Protein AF-A0A453KL83-F1 (afdb_monomer)

Solvent-accessible surface area (backbone atoms only — not comparable to full-atom values): 5532 Å² total; per-residue (Å²): 112,74,66,63,58,52,53,54,52,60,68,69,47,72,61,81,85,73,62,69,80,90,72,75,56,67,74,64,67,66,46,60,80,65,95,72,81,92,70,95,65,90,84,66,91,90,55,80,81,75,88,71,94,67,82,86,65,90,63,60,67,50,96,93,51,98,57,46,74,56,93,87,49,77,75,123

Structure (mmCIF, N/CA/C/O backbone):
data_AF-A0A453KL83-F1
#
_entry.id   AF-A0A453KL83-F1
#
loop_
_atom_site.group_PDB
_atom_site.id
_atom_site.type_symbol
_atom_site.label_atom_id
_atom_site.label_alt_id
_atom_site.label_comp_id
_atom_site.label_asym_id
_atom_site.label_entity_id
_atom_site.label_seq_id
_atom_site.pdbx_PDB_ins_code
_atom_site.Cartn_x
_atom_site.Cartn_y
_atom_site.Cartn_z
_atom_site.occupancy
_atom_site.B_iso_or_equiv
_atom_site.auth_seq_id
_atom_site.auth_comp_id
_atom_site.auth_asym_id
_atom_site.auth_atom_id
_atom_site.pdbx_PDB_model_num
ATOM 1 N N . GLY A 1 1 ? -29.643 14.902 -4.216 1.00 56.06 1 GLY A N 1
ATOM 2 C CA . GLY A 1 1 ? -28.195 14.649 -4.119 1.00 56.06 1 GLY A CA 1
ATOM 3 C C . GLY A 1 1 ? -27.928 13.794 -2.896 1.00 56.06 1 GLY A C 1
ATOM 4 O O . GLY A 1 1 ? -28.761 13.839 -1.995 1.00 56.06 1 GLY A O 1
ATOM 5 N N . PRO A 1 2 ? -26.832 13.023 -2.866 1.00 64.88 2 PRO A N 1
ATOM 6 C CA . PRO A 1 2 ? -26.514 12.097 -1.772 1.00 64.88 2 PRO A CA 1
ATOM 7 C C . PRO A 1 2 ? -26.433 12.772 -0.392 1.00 64.88 2 PRO A C 1
ATOM 9 O O . PRO A 1 2 ? -26.754 12.135 0.602 1.00 64.88 2 PRO A O 1
ATOM 12 N N . GLU A 1 3 ? -26.124 14.071 -0.335 1.00 67.19 3 GLU A N 1
ATOM 13 C CA . GLU A 1 3 ? -26.118 14.857 0.910 1.00 67.19 3 GLU A CA 1
ATOM 14 C C . GLU A 1 3 ? -27.474 14.862 1.629 1.00 67.19 3 GLU A C 1
ATOM 16 O O . GLU A 1 3 ? -27.535 14.644 2.832 1.00 67.19 3 GLU A O 1
ATOM 21 N N . ARG A 1 4 ? -28.585 14.976 0.886 1.00 73.25 4 ARG A N 1
ATOM 22 C CA . ARG A 1 4 ? -29.933 15.010 1.485 1.00 73.25 4 ARG A CA 1
ATOM 23 C C . ARG A 1 4 ? -30.308 13.707 2.191 1.00 73.25 4 ARG A C 1
ATOM 25 O O . ARG A 1 4 ? -31.060 13.729 3.155 1.00 73.25 4 ARG A O 1
ATOM 32 N N . VAL A 1 5 ? -29.794 12.584 1.691 1.00 75.94 5 VAL A N 1
ATOM 33 C CA . VAL A 1 5 ? -30.044 11.253 2.261 1.00 75.94 5 VAL A CA 1
ATOM 34 C C . VAL A 1 5 ? -29.263 11.085 3.562 1.00 75.94 5 VAL A C 1
ATOM 36 O O . VAL A 1 5 ? -29.767 10.495 4.513 1.00 75.94 5 VAL A O 1
ATOM 39 N N . PHE A 1 6 ? -28.047 11.630 3.618 1.00 71.69 6 PHE A N 1
ATOM 40 C CA . PHE A 1 6 ? -27.205 11.585 4.809 1.00 71.69 6 PHE A CA 1
ATOM 41 C C . PHE A 1 6 ? -27.777 12.455 5.941 1.00 71.69 6 PHE A C 1
ATOM 43 O O . PHE A 1 6 ? -27.820 12.020 7.093 1.00 71.69 6 PHE A O 1
ATOM 50 N N . ASP A 1 7 ? -28.299 13.637 5.604 1.00 73.81 7 ASP A N 1
ATOM 51 C CA . ASP A 1 7 ? -28.936 14.546 6.563 1.00 73.81 7 ASP A CA 1
ATOM 52 C C . ASP A 1 7 ? -30.215 13.949 7.178 1.00 73.81 7 ASP A C 1
ATOM 54 O O . ASP A 1 7 ? -30.426 14.040 8.390 1.00 73.81 7 ASP A O 1
ATOM 58 N N . GLU A 1 8 ? -31.058 13.291 6.373 1.00 79.69 8 GLU A N 1
ATOM 59 C CA . GLU A 1 8 ? -32.255 12.592 6.868 1.00 79.69 8 GLU A CA 1
ATOM 60 C C . GLU A 1 8 ? -31.904 11.424 7.795 1.00 79.69 8 GLU A C 1
ATOM 62 O O . GLU A 1 8 ? -32.531 11.265 8.843 1.00 79.69 8 GLU A O 1
ATOM 67 N N . LEU A 1 9 ? -30.878 10.642 7.450 1.00 72.25 9 LEU A N 1
ATOM 68 C CA . LEU A 1 9 ? -30.368 9.556 8.292 1.00 72.25 9 LEU A CA 1
ATOM 69 C C . LEU A 1 9 ? -29.844 10.075 9.631 1.00 72.25 9 LEU A C 1
ATOM 71 O O . LEU A 1 9 ? -30.164 9.516 10.676 1.00 72.25 9 LEU A O 1
ATOM 75 N N . THR A 1 10 ? -29.095 11.176 9.606 1.00 70.75 10 THR A N 1
ATOM 76 C CA . THR A 1 10 ? -28.521 11.792 10.810 1.00 70.75 10 THR A CA 1
ATOM 77 C C . THR A 1 10 ? -29.613 12.349 11.723 1.00 70.75 10 THR A C 1
ATOM 79 O O . THR A 1 10 ? -29.508 12.254 12.940 1.00 70.75 10 THR A O 1
ATOM 82 N N . LYS A 1 11 ? -30.702 12.867 11.144 1.00 74.44 11 LYS A N 1
ATOM 83 C CA . LYS A 1 11 ? -31.879 13.352 11.878 1.00 74.44 11 LYS A CA 1
ATOM 84 C C . LYS A 1 11 ? -32.766 12.227 12.432 1.00 74.44 11 LYS A C 1
ATOM 86 O O . LYS A 1 11 ? -33.512 12.458 13.382 1.00 74.44 11 LYS A O 1
ATOM 91 N N . ALA A 1 12 ? -32.732 11.042 11.818 1.00 74.75 12 ALA A N 1
ATOM 92 C CA . ALA A 1 12 ? -33.482 9.862 12.250 1.00 74.75 12 ALA A CA 1
ATOM 93 C C . ALA A 1 12 ? -32.774 9.066 13.361 1.00 74.75 12 ALA A C 1
ATOM 95 O O . ALA A 1 12 ? -33.432 8.347 14.117 1.00 74.75 12 ALA A O 1
ATOM 96 N N . LEU A 1 13 ? -31.449 9.192 13.472 1.00 69.06 13 LEU A N 1
ATOM 97 C CA . LEU A 1 13 ? -30.697 8.734 14.636 1.00 69.06 13 LEU A CA 1
ATOM 98 C C . LEU A 1 13 ? -31.078 9.628 15.830 1.00 69.06 13 LEU A C 1
ATOM 100 O O . LEU A 1 13 ? -31.155 10.847 15.698 1.00 69.06 13 LEU A O 1
ATOM 104 N N . LYS A 1 14 ? -31.422 9.011 16.968 1.00 65.62 14 LYS A N 1
ATOM 105 C CA . LYS A 1 14 ? -31.873 9.720 18.179 1.00 65.62 14 LYS A CA 1
ATOM 106 C C . LYS A 1 14 ? -30.808 10.685 18.705 1.00 65.62 14 LYS A C 1
ATOM 108 O O . LYS A 1 14 ? -29.674 10.643 18.254 1.00 65.62 14 LYS A O 1
ATOM 113 N N . ASP A 1 15 ? -31.243 11.546 19.630 1.00 65.69 15 ASP A N 1
ATOM 114 C CA . ASP A 1 15 ? -30.503 12.615 20.312 1.00 65.69 15 ASP A CA 1
ATOM 115 C C . ASP A 1 15 ? -28.972 12.407 20.319 1.00 65.69 15 ASP A C 1
ATOM 117 O O . ASP A 1 15 ? -28.524 11.329 20.704 1.00 65.69 15 ASP A O 1
ATOM 121 N N . PRO A 1 16 ? -28.154 13.412 19.946 1.00 60.12 16 PRO A N 1
ATOM 122 C CA . PRO A 1 16 ? -26.694 13.399 20.088 1.00 60.12 16 PRO A CA 1
ATOM 123 C C . PRO A 1 16 ? -26.171 12.816 21.413 1.00 60.12 16 PRO A C 1
ATOM 125 O O . PRO A 1 16 ? -25.069 12.277 21.448 1.00 60.12 16 PRO A O 1
ATOM 128 N N . ALA A 1 17 ? -26.958 12.899 22.490 1.00 61.25 17 ALA A N 1
ATOM 129 C CA . ALA A 1 17 ? -26.652 12.312 23.794 1.00 61.25 17 ALA A CA 1
ATOM 130 C C . ALA A 1 17 ? -26.766 10.769 23.874 1.00 61.25 17 ALA A C 1
ATOM 132 O O . ALA A 1 17 ? -26.153 10.170 24.756 1.00 61.25 17 ALA A O 1
ATOM 133 N N . ASP A 1 18 ? -27.518 10.124 22.975 1.00 63.38 18 ASP A N 1
ATOM 134 C CA . ASP A 1 18 ? -27.629 8.660 22.842 1.00 63.38 18 ASP A CA 1
ATOM 135 C C . ASP A 1 18 ? -26.478 8.063 22.007 1.00 63.38 18 ASP A C 1
ATOM 137 O O . ASP A 1 18 ? -26.334 6.838 21.921 1.00 63.38 18 ASP A O 1
ATOM 141 N N . PHE A 1 19 ? -25.640 8.904 21.388 1.00 67.19 19 PHE A N 1
ATOM 142 C CA . PHE A 1 19 ? -24.423 8.455 20.721 1.00 67.19 19 PHE A CA 1
ATOM 143 C C . PHE A 1 19 ? -23.393 8.084 21.780 1.00 67.19 19 PHE A C 1
ATOM 145 O O . PHE A 1 19 ? -22.608 8.899 22.257 1.00 67.19 19 PHE A O 1
ATOM 152 N N . VAL A 1 20 ? -23.405 6.812 22.155 1.00 72.50 20 VAL A N 1
ATOM 153 C CA . VAL A 1 20 ? -22.295 6.209 22.880 1.00 72.50 20 VAL A CA 1
ATOM 154 C C . VAL A 1 20 ? -21.083 6.196 21.957 1.00 72.50 20 VAL A C 1
ATOM 156 O O . VAL A 1 20 ? -21.161 5.675 20.841 1.00 72.50 20 VAL A O 1
ATOM 159 N N . ASP A 1 21 ? -19.963 6.742 22.432 1.00 75.19 21 ASP A N 1
ATOM 160 C CA . ASP A 1 21 ? -18.675 6.527 21.783 1.00 75.19 21 ASP A CA 1
ATOM 161 C C . ASP A 1 21 ? -18.475 5.019 21.622 1.00 75.19 21 ASP A C 1
ATOM 163 O O . ASP A 1 21 ? -18.560 4.250 22.585 1.00 75.19 21 ASP A O 1
ATOM 167 N N . PHE A 1 22 ? -18.268 4.581 20.379 1.00 79.00 22 PHE A N 1
ATOM 168 C CA . PHE A 1 22 ? -18.026 3.176 20.098 1.00 79.00 22 PHE A CA 1
ATOM 169 C C . PHE A 1 22 ? -16.719 2.764 20.770 1.00 79.00 22 PHE A C 1
ATOM 171 O O . PHE A 1 22 ? -15.631 3.128 20.319 1.00 79.00 22 PHE A O 1
ATOM 178 N N . ASP A 1 23 ? -16.837 1.985 21.841 1.00 79.38 23 ASP A N 1
ATOM 179 C CA . ASP A 1 23 ? -15.690 1.419 22.519 1.00 79.38 23 ASP A CA 1
ATOM 180 C C . ASP A 1 23 ? -15.433 -0.007 22.033 1.00 79.38 23 ASP A C 1
ATOM 182 O O . ASP A 1 23 ? -16.314 -0.872 22.037 1.00 79.38 23 ASP A O 1
ATOM 186 N N . LEU A 1 24 ? -14.203 -0.259 21.591 1.00 76.69 24 LEU A N 1
ATOM 187 C CA . LEU A 1 24 ? -13.826 -1.567 21.076 1.00 76.69 24 LEU A CA 1
ATOM 188 C C . LEU A 1 24 ? -13.894 -2.606 22.220 1.00 76.69 24 LEU A C 1
ATOM 190 O O . LEU A 1 24 ? -13.311 -2.367 23.280 1.00 76.69 24 LEU A O 1
ATOM 194 N N . PRO A 1 25 ? -14.549 -3.769 22.037 1.00 82.94 25 PRO A N 1
ATOM 195 C CA . PRO A 1 25 ? -14.598 -4.815 23.057 1.00 82.94 25 PRO A CA 1
ATOM 196 C C . PRO A 1 25 ? -13.205 -5.182 23.580 1.00 82.94 25 PRO A C 1
ATOM 198 O O . PRO A 1 25 ? -12.261 -5.302 22.796 1.00 82.94 25 PRO A O 1
ATOM 201 N N . SER A 1 26 ? -13.073 -5.426 24.888 1.00 74.25 26 SER A N 1
ATOM 202 C CA . SER A 1 26 ? -11.778 -5.692 25.540 1.00 74.25 26 SER A CA 1
ATOM 203 C C . SER A 1 26 ? -10.991 -6.823 24.873 1.00 74.25 26 SER A C 1
ATOM 205 O O . SER A 1 26 ? -9.793 -6.689 24.669 1.00 74.25 26 SER A O 1
ATOM 207 N N . ALA A 1 27 ? -11.669 -7.878 24.409 1.00 72.31 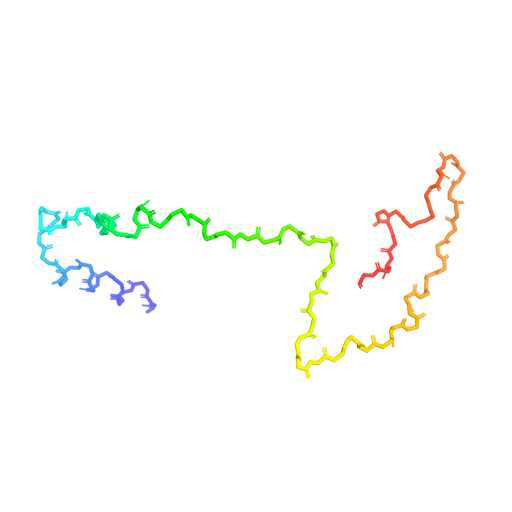27 ALA A N 1
ATOM 208 C CA . ALA A 1 27 ? -11.046 -8.985 23.676 1.00 72.31 27 ALA A CA 1
ATOM 209 C C . ALA A 1 27 ? -10.361 -8.553 22.361 1.00 72.31 27 ALA A C 1
ATOM 211 O O . ALA A 1 27 ? -9.354 -9.137 21.969 1.00 72.31 27 ALA A O 1
ATOM 212 N N . LEU A 1 28 ? -10.884 -7.522 21.687 1.00 69.00 28 LEU A N 1
ATOM 213 C CA . LEU A 1 28 ? -10.314 -6.955 20.460 1.00 69.00 28 LEU A CA 1
ATOM 214 C C . LEU A 1 28 ? -9.250 -5.885 20.747 1.00 69.00 28 LEU A C 1
ATOM 216 O O . LEU A 1 28 ? -8.358 -5.682 19.930 1.00 69.00 28 LEU A O 1
ATOM 220 N N . LYS A 1 29 ? -9.310 -5.227 21.910 1.00 71.75 29 LYS A N 1
ATOM 221 C CA . LYS A 1 29 ? -8.228 -4.356 22.404 1.00 71.75 29 LYS A CA 1
ATOM 222 C C . LYS A 1 29 ? -7.011 -5.163 22.867 1.00 71.75 29 LYS A C 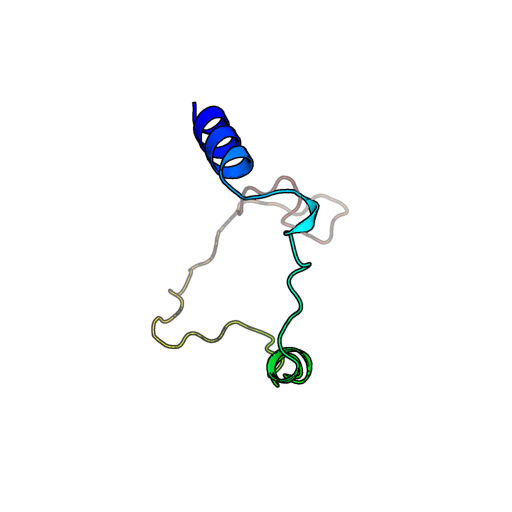1
ATOM 224 O O . LYS A 1 29 ? -5.876 -4.734 22.685 1.00 71.75 29 LYS A O 1
ATOM 229 N N . GLU A 1 30 ? -7.256 -6.330 23.460 1.00 68.56 30 GLU A N 1
ATOM 230 C CA . GLU A 1 30 ? -6.245 -7.295 23.910 1.00 68.56 30 GLU A CA 1
ATOM 231 C C . GLU A 1 30 ? -5.734 -8.198 22.790 1.00 68.56 30 GLU A C 1
ATOM 233 O O . GLU A 1 30 ? -4.678 -8.824 22.939 1.00 68.56 30 GLU A O 1
ATOM 238 N N . TRP A 1 31 ? -6.436 -8.244 21.652 1.00 62.81 31 TRP A N 1
ATOM 239 C CA . TRP A 1 31 ? -5.840 -8.679 20.400 1.00 62.81 31 TRP A CA 1
ATOM 240 C C . TRP A 1 31 ? -4.672 -7.749 20.102 1.00 62.81 31 TRP A C 1
ATOM 242 O O . TRP A 1 31 ? -4.797 -6.715 19.448 1.00 62.81 31 TRP A O 1
ATOM 252 N N . LYS A 1 32 ? -3.495 -8.153 20.590 1.00 60.78 32 LYS A N 1
ATOM 253 C CA . LYS A 1 32 ? -2.219 -7.724 20.043 1.00 60.78 32 LYS A CA 1
ATOM 254 C C . LYS A 1 32 ? -2.398 -7.780 18.542 1.00 60.78 32 LYS A C 1
ATOM 256 O O . LYS A 1 32 ? -2.668 -8.868 18.037 1.00 60.78 32 LYS A O 1
ATOM 261 N N . LEU A 1 33 ? -2.295 -6.620 17.888 1.00 61.34 33 LEU A N 1
ATOM 262 C CA . LEU A 1 33 ? -2.071 -6.481 16.452 1.00 61.34 33 LEU A CA 1
ATOM 263 C C . LEU A 1 33 ? -1.345 -7.740 15.986 1.00 61.34 33 LEU A C 1
ATOM 265 O O . LEU A 1 33 ? -0.205 -7.963 16.402 1.00 61.34 33 LEU A O 1
ATOM 269 N N . GLY A 1 34 ? -2.106 -8.623 15.328 1.00 63.62 34 GLY A N 1
ATOM 270 C CA . GLY A 1 34 ? -1.814 -10.052 15.266 1.00 63.62 34 GLY A CA 1
ATOM 271 C C . GLY A 1 34 ? -0.359 -10.289 14.914 1.00 63.62 34 GLY A C 1
ATOM 272 O O . GLY A 1 34 ? 0.183 -9.574 14.073 1.00 63.62 34 GLY A O 1
ATOM 273 N N . TYR A 1 35 ? 0.269 -11.260 15.582 1.00 71.25 35 TYR A N 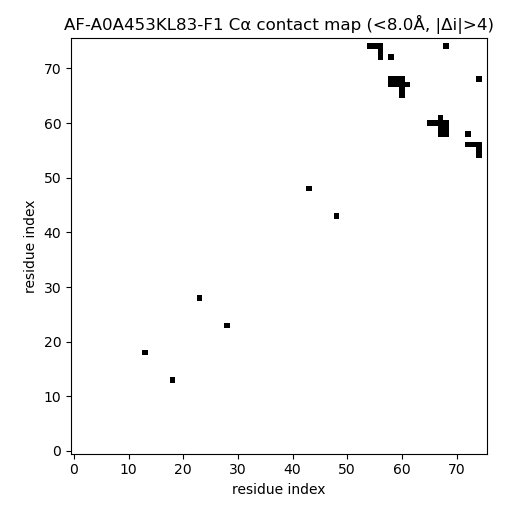1
ATOM 274 C CA . TYR A 1 35 ? 1.619 -11.714 15.264 1.00 71.25 35 TYR A CA 1
ATOM 275 C C . TYR A 1 35 ? 1.783 -11.784 13.742 1.00 71.25 35 TYR A C 1
ATOM 277 O O . TYR A 1 35 ? 1.208 -12.650 13.083 1.00 71.25 35 TYR A O 1
ATOM 285 N N . TYR A 1 36 ? 2.512 -10.820 13.184 1.00 79.38 36 TYR A N 1
ATOM 286 C CA . TYR A 1 36 ? 2.762 -10.739 11.759 1.00 79.38 36 TYR A CA 1
ATOM 287 C C . TYR A 1 36 ? 4.235 -11.020 11.528 1.00 79.38 36 TYR A C 1
ATOM 289 O O . TYR A 1 36 ? 5.109 -10.603 12.290 1.00 79.38 36 TYR A O 1
ATOM 297 N N . ILE A 1 37 ? 4.509 -11.754 10.459 1.00 84.88 37 ILE A N 1
ATOM 298 C CA . ILE A 1 37 ? 5.872 -12.053 10.053 1.00 84.88 37 ILE A CA 1
ATOM 299 C C . ILE A 1 37 ? 6.315 -10.917 9.126 1.00 84.88 37 ILE A C 1
ATOM 301 O O . ILE A 1 37 ? 5.663 -10.692 8.103 1.00 84.88 37 ILE A O 1
ATOM 305 N N . PRO A 1 38 ? 7.396 -10.184 9.444 1.00 87.88 38 PRO A N 1
ATOM 306 C CA . PRO A 1 38 ? 7.905 -9.154 8.555 1.00 87.88 38 PRO A CA 1
ATOM 307 C C . PRO A 1 38 ? 8.401 -9.800 7.259 1.00 87.88 38 PRO A C 1
ATOM 309 O O . PRO A 1 38 ? 9.239 -10.703 7.268 1.00 87.88 38 PRO A O 1
ATOM 312 N N . ILE A 1 39 ? 7.892 -9.318 6.129 1.00 91.25 39 ILE A N 1
ATOM 313 C CA . ILE A 1 39 ? 8.262 -9.799 4.797 1.00 91.25 39 ILE A CA 1
ATOM 314 C C . ILE A 1 39 ? 8.971 -8.697 4.012 1.00 91.25 39 ILE A C 1
ATOM 316 O O . ILE A 1 39 ? 8.621 -7.525 4.100 1.00 91.25 39 ILE A O 1
ATOM 320 N N . LYS A 1 40 ? 9.975 -9.077 3.213 1.00 91.88 40 LYS A N 1
ATOM 321 C CA . LYS A 1 40 ? 10.690 -8.149 2.314 1.00 91.88 40 LYS A CA 1
ATOM 322 C C . LYS A 1 40 ? 10.044 -8.036 0.931 1.00 91.88 40 LYS A C 1
ATOM 324 O O . LYS A 1 40 ? 10.345 -7.110 0.186 1.00 91.88 40 LYS A O 1
ATOM 329 N N . ARG A 1 41 ? 9.229 -9.024 0.546 1.00 85.62 41 ARG A N 1
ATOM 330 C CA . ARG A 1 41 ? 8.572 -9.133 -0.765 1.00 85.62 41 ARG A CA 1
ATOM 331 C C . ARG A 1 41 ? 7.200 -9.778 -0.597 1.00 85.62 41 ARG A C 1
ATOM 333 O O . ARG A 1 41 ? 7.031 -10.617 0.281 1.00 85.62 41 ARG A O 1
ATOM 340 N N . ASN A 1 42 ? 6.261 -9.422 -1.473 1.00 87.56 42 ASN A N 1
ATOM 341 C CA . ASN A 1 42 ? 4.9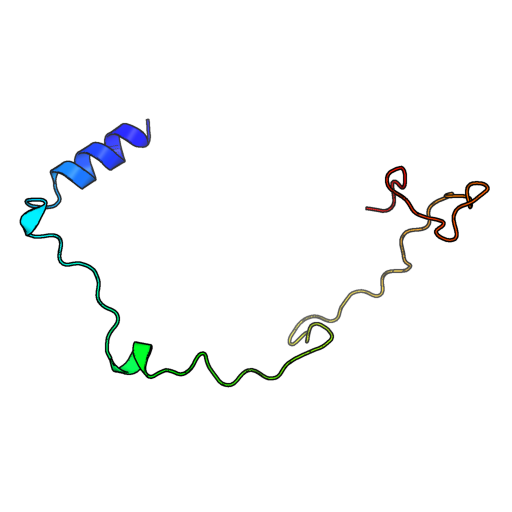07 -9.985 -1.475 1.00 87.56 42 ASN A CA 1
ATOM 342 C C . ASN A 1 42 ? 4.919 -11.508 -1.672 1.00 87.56 42 ASN A C 1
ATOM 344 O O . ASN A 1 42 ? 5.667 -12.020 -2.510 1.00 87.56 42 ASN A O 1
ATOM 348 N N . VAL A 1 43 ? 4.036 -12.197 -0.946 1.00 88.88 43 VAL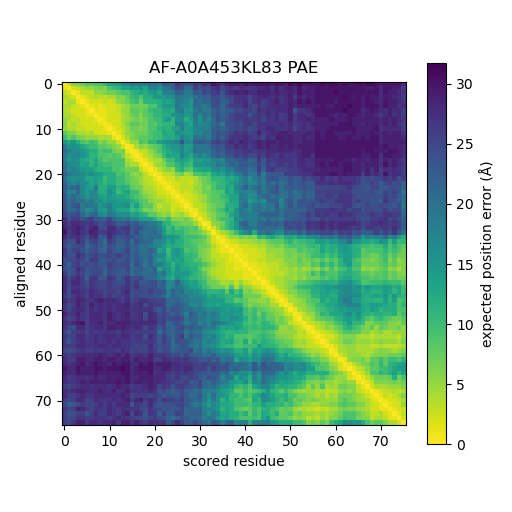 A N 1
ATOM 349 C CA . VAL A 1 43 ? 3.764 -13.633 -1.085 1.00 88.88 43 VAL A CA 1
ATOM 350 C C . VAL A 1 43 ? 2.520 -13.809 -1.948 1.00 88.88 43 VAL A C 1
ATOM 352 O O . VAL A 1 43 ? 1.482 -13.209 -1.678 1.00 88.88 43 VAL A O 1
ATOM 355 N N . TYR A 1 44 ? 2.620 -14.631 -2.988 1.00 86.75 44 TYR A N 1
ATOM 356 C CA . TYR A 1 44 ? 1.523 -14.889 -3.911 1.00 86.75 44 TYR A CA 1
ATOM 357 C C . TYR A 1 44 ? 0.981 -16.299 -3.709 1.00 86.75 44 TYR A C 1
ATOM 359 O O . TYR A 1 44 ? 1.682 -17.267 -3.988 1.00 86.75 44 TYR A O 1
ATOM 367 N N . LEU A 1 45 ? -0.260 -16.410 -3.233 1.00 85.25 45 LEU A N 1
ATOM 368 C CA . LEU A 1 45 ? -0.836 -17.701 -2.849 1.00 85.25 45 LEU A CA 1
ATOM 369 C C . LEU A 1 45 ? -1.480 -18.451 -4.026 1.00 85.25 45 LEU A C 1
ATOM 371 O O . LEU A 1 45 ? -1.305 -19.654 -4.159 1.00 85.25 45 LEU A O 1
ATOM 375 N N . THR A 1 46 ? -2.217 -17.746 -4.886 1.00 86.25 46 THR A N 1
ATOM 376 C CA . THR A 1 46 ? -3.022 -18.362 -5.961 1.00 86.25 46 THR A CA 1
ATOM 377 C C . THR A 1 46 ? -2.624 -17.927 -7.368 1.00 86.25 46 THR A C 1
ATOM 379 O O . THR A 1 46 ? -3.049 -18.543 -8.341 1.00 86.25 46 THR A O 1
ATOM 382 N N . LYS A 1 47 ? -1.823 -16.864 -7.508 1.00 80.25 47 LYS A N 1
ATOM 383 C CA . LYS A 1 47 ? -1.422 -16.305 -8.807 1.00 80.25 47 LYS A CA 1
ATOM 384 C C . LYS A 1 47 ? 0.063 -15.997 -8.824 1.00 80.25 47 LYS A C 1
ATOM 386 O O . LYS A 1 47 ? 0.502 -15.158 -8.054 1.00 80.25 47 LYS A O 1
ATOM 391 N N . LYS A 1 48 ? 0.833 -16.608 -9.722 1.00 77.25 48 LYS A N 1
ATOM 392 C CA . LYS A 1 48 ? 2.239 -16.222 -9.922 1.00 77.25 48 LYS A CA 1
ATOM 393 C C . LYS A 1 48 ? 2.294 -14.775 -10.440 1.00 77.25 48 LYS A C 1
ATOM 395 O O . LYS A 1 48 ? 1.418 -14.365 -11.203 1.00 77.25 48 LYS A O 1
ATOM 400 N N . ARG A 1 49 ? 3.324 -14.009 -10.058 1.00 71.62 49 ARG A N 1
ATOM 401 C CA . ARG A 1 49 ? 3.680 -12.804 -10.823 1.00 71.62 49 ARG A CA 1
ATOM 402 C C . ARG A 1 49 ? 3.967 -13.234 -12.261 1.00 71.62 49 ARG A C 1
ATOM 404 O O . ARG A 1 49 ? 4.710 -14.194 -12.465 1.00 71.62 49 ARG A O 1
ATOM 411 N N . VAL A 1 50 ? 3.359 -12.546 -13.220 1.00 79.44 50 VAL A N 1
ATOM 412 C CA . VAL A 1 50 ? 3.772 -12.644 -14.621 1.00 79.44 50 VAL A CA 1
ATOM 413 C C . VAL A 1 50 ? 5.222 -12.170 -14.679 1.00 79.44 50 VAL A C 1
ATOM 415 O O . VAL A 1 50 ? 5.573 -11.205 -13.998 1.00 79.44 50 VAL A O 1
ATOM 418 N N . GLU A 1 51 ? 6.069 -12.916 -15.386 1.00 74.06 51 GLU A N 1
ATOM 419 C CA . GLU A 1 51 ? 7.426 -12.461 -15.678 1.00 74.06 51 GLU A CA 1
ATOM 420 C C . GLU A 1 51 ? 7.282 -11.207 -16.533 1.00 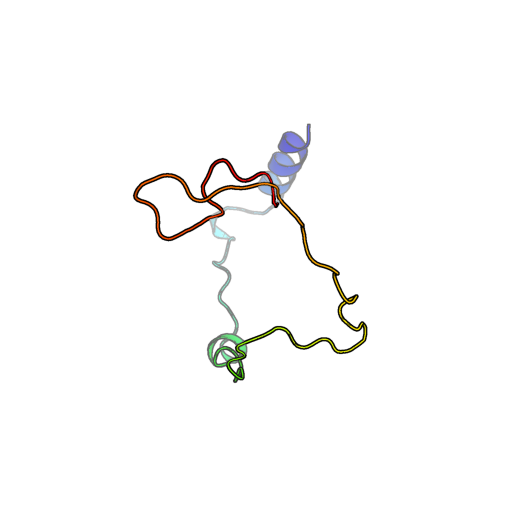74.06 51 GLU A C 1
ATOM 422 O O . GLU A 1 51 ? 6.709 -11.247 -17.615 1.00 74.06 51 GLU A O 1
ATOM 427 N N . ASP A 1 52 ? 7.670 -10.080 -15.950 1.00 76.19 52 ASP A N 1
ATOM 428 C CA . ASP A 1 52 ? 7.694 -8.801 -16.632 1.00 76.19 52 ASP A CA 1
ATOM 429 C C . ASP A 1 52 ? 9.081 -8.671 -17.255 1.00 76.19 52 ASP A C 1
ATOM 431 O O . ASP A 1 52 ? 10.082 -8.706 -16.532 1.00 76.19 52 ASP A O 1
ATOM 435 N N . ASP A 1 53 ? 9.138 -8.541 -18.581 1.00 76.31 53 ASP A N 1
ATOM 436 C CA . ASP A 1 53 ? 10.384 -8.302 -19.324 1.00 76.31 53 ASP A CA 1
ATOM 437 C C . ASP A 1 53 ? 10.999 -6.926 -18.998 1.00 76.31 53 ASP A C 1
ATOM 439 O O . ASP A 1 53 ? 12.087 -6.587 -19.466 1.00 76.31 53 ASP A O 1
ATOM 443 N N . GLY A 1 54 ? 10.334 -6.158 -18.133 1.00 74.50 54 GLY A N 1
ATOM 444 C CA . GLY A 1 54 ? 10.777 -4.875 -17.636 1.00 74.50 54 GLY A CA 1
ATOM 445 C C . GLY A 1 54 ? 10.397 -3.752 -18.590 1.00 74.50 54 GLY A C 1
ATOM 446 O O . GLY A 1 54 ? 10.197 -3.934 -19.791 1.00 74.50 54 GLY A O 1
ATOM 447 N N . ILE A 1 55 ? 10.306 -2.543 -18.040 1.00 78.62 55 ILE A N 1
ATOM 448 C CA . ILE A 1 55 ? 10.038 -1.351 -18.837 1.00 78.62 55 ILE A CA 1
ATOM 449 C C . ILE A 1 55 ? 11.373 -0.815 -19.347 1.00 78.62 55 ILE A C 1
ATOM 451 O O . ILE A 1 55 ? 12.213 -0.342 -18.580 1.00 78.62 55 ILE A O 1
ATOM 455 N N . PHE A 1 56 ? 11.564 -0.882 -20.661 1.00 82.12 56 PHE A N 1
ATOM 456 C CA . PHE A 1 56 ? 12.713 -0.283 -21.326 1.00 82.12 56 PHE A CA 1
ATOM 457 C C . PHE A 1 56 ? 12.430 1.200 -21.589 1.00 82.12 56 PHE A C 1
ATOM 459 O O . PHE A 1 56 ? 11.578 1.532 -22.410 1.00 82.12 56 PHE A O 1
ATOM 466 N N . CYS A 1 57 ? 13.163 2.103 -20.933 1.00 84.69 57 CYS A N 1
ATOM 467 C CA . CYS A 1 57 ? 13.187 3.523 -21.298 1.00 84.69 57 CYS A CA 1
ATOM 468 C C . CYS A 1 57 ? 14.536 3.927 -21.888 1.00 84.69 57 CYS A C 1
ATOM 470 O O . CYS A 1 57 ? 15.594 3.448 -21.489 1.00 84.69 57 CYS A O 1
ATOM 472 N N . SER A 1 58 ? 14.494 4.889 -22.806 1.00 85.94 58 SER A N 1
ATOM 473 C CA . SER A 1 58 ? 15.675 5.492 -23.436 1.00 85.94 58 SER A CA 1
ATOM 474 C C . SER A 1 58 ? 16.340 6.565 -22.564 1.00 85.94 58 SER A C 1
ATOM 476 O O . SER A 1 58 ? 16.975 7.479 -23.085 1.00 85.94 58 SER A O 1
ATOM 478 N N . CYS A 1 59 ? 16.166 6.501 -21.240 1.00 87.19 59 CYS A N 1
ATOM 479 C CA . CYS A 1 59 ? 16.766 7.468 -20.330 1.00 87.19 59 CYS A CA 1
ATOM 480 C C . CYS A 1 59 ? 18.290 7.355 -20.377 1.00 87.19 59 CYS A C 1
ATOM 482 O O . CYS A 1 59 ? 18.859 6.275 -20.231 1.00 87.19 59 CYS A O 1
ATOM 484 N N . SER A 1 60 ? 18.950 8.491 -20.558 1.00 81.88 60 SER A N 1
ATOM 485 C CA . SER A 1 60 ? 20.402 8.608 -20.509 1.00 81.88 60 SER A CA 1
ATOM 486 C C . SER A 1 60 ? 20.839 9.197 -19.175 1.00 81.88 60 SER A C 1
ATOM 488 O O . SER A 1 60 ? 20.156 10.051 -18.611 1.00 81.88 60 SER A O 1
ATOM 490 N N . LEU A 1 61 ? 22.017 8.796 -18.698 1.00 80.06 61 LEU A N 1
ATOM 491 C CA . LEU A 1 61 ? 22.660 9.457 -17.565 1.00 80.06 61 LEU A CA 1
ATOM 492 C C . LEU A 1 61 ? 22.882 10.936 -17.897 1.00 80.06 61 LEU A C 1
ATOM 494 O O . LEU A 1 61 ? 23.606 11.2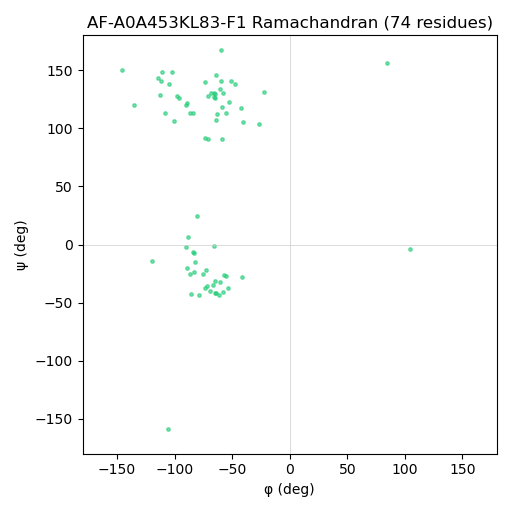73 -18.832 1.00 80.06 61 LEU A O 1
ATOM 498 N N . SER A 1 62 ? 22.257 11.817 -17.121 1.00 73.44 62 SER A N 1
ATOM 499 C CA . SER A 1 62 ? 22.553 13.245 -17.182 1.00 73.44 62 SER A CA 1
ATOM 500 C C . SER A 1 62 ? 23.909 13.509 -16.531 1.00 73.44 62 SER A C 1
ATOM 502 O O . SER A 1 62 ? 24.218 12.936 -15.483 1.00 73.44 62 SER A O 1
ATOM 504 N N . SER A 1 63 ? 24.715 14.396 -17.119 1.00 71.00 63 SER A N 1
ATOM 505 C CA . SER A 1 63 ? 26.021 14.774 -16.572 1.00 71.00 63 SER A CA 1
ATOM 506 C C . SER A 1 63 ? 25.873 15.278 -15.131 1.00 71.00 63 SER A C 1
ATOM 508 O O . SER A 1 63 ? 25.249 16.308 -14.890 1.00 71.00 63 SER A O 1
ATOM 510 N N . GLY A 1 64 ? 26.423 14.523 -14.175 1.00 71.06 64 GLY A N 1
ATOM 511 C CA . GLY A 1 64 ? 26.385 14.839 -12.741 1.00 71.06 64 GLY A CA 1
ATOM 512 C C . GLY A 1 64 ? 25.403 14.015 -11.898 1.00 71.06 64 GLY A C 1
ATOM 513 O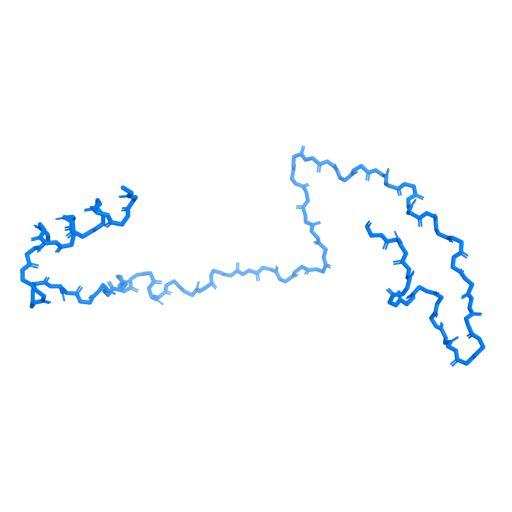 O . GLY A 1 64 ? 25.414 14.157 -10.679 1.00 71.06 64 GLY A O 1
ATOM 514 N N . SER A 1 65 ? 24.592 13.137 -12.498 1.00 71.56 65 SER A N 1
ATOM 515 C CA . SER A 1 65 ? 23.724 12.200 -11.767 1.00 71.56 65 SER A CA 1
ATOM 516 C C . SER A 1 65 ? 24.286 10.778 -11.818 1.00 71.56 65 SER A C 1
ATOM 518 O O . SER A 1 65 ? 24.716 10.319 -12.873 1.00 71.56 65 SER A O 1
ATOM 520 N N . SER A 1 66 ? 24.241 10.057 -10.694 1.00 72.75 66 SER A N 1
ATOM 521 C CA . SER A 1 66 ? 24.507 8.610 -10.641 1.00 72.75 66 SER A CA 1
ATOM 522 C C . SER A 1 66 ? 23.278 7.762 -10.986 1.00 72.75 66 SER A C 1
ATOM 524 O O . SER A 1 66 ? 23.381 6.541 -11.094 1.00 72.75 66 SER A O 1
ATOM 526 N N . VAL A 1 67 ? 22.114 8.397 -11.150 1.00 75.69 67 VAL A N 1
ATOM 527 C CA . VAL A 1 67 ? 20.832 7.741 -11.419 1.00 75.69 67 VAL A CA 1
ATOM 528 C C . VAL A 1 67 ? 20.363 8.087 -12.829 1.00 75.69 67 VAL A C 1
ATOM 530 O O . VAL A 1 67 ? 20.293 9.262 -13.197 1.00 75.69 67 VAL A O 1
ATOM 533 N N . THR A 1 68 ? 20.031 7.050 -13.599 1.00 76.31 68 THR A N 1
ATOM 534 C CA . THR A 1 68 ? 19.593 7.145 -15.000 1.00 76.31 68 THR A CA 1
ATOM 535 C C . THR A 1 68 ? 18.130 7.570 -15.128 1.00 76.31 68 THR A C 1
ATOM 537 O O . THR A 1 68 ? 17.802 8.422 -15.947 1.00 76.31 68 THR A O 1
ATOM 540 N N . CYS A 1 69 ? 17.244 7.001 -14.305 1.00 84.19 69 CYS A N 1
ATOM 541 C CA . CYS A 1 69 ? 15.815 7.305 -14.326 1.00 84.19 69 CYS A CA 1
ATOM 542 C C . CYS A 1 69 ? 15.481 8.273 -13.190 1.00 84.19 69 CYS A C 1
ATOM 544 O O . CYS A 1 69 ? 15.488 7.897 -12.020 1.00 84.19 69 CYS A O 1
ATOM 546 N N . GLY A 1 70 ? 15.239 9.532 -13.545 1.00 79.19 70 GLY A N 1
ATOM 547 C CA . GLY A 1 70 ? 14.810 10.574 -12.615 1.00 79.19 70 GLY A CA 1
ATOM 548 C C . GLY A 1 70 ? 13.334 10.929 -12.785 1.00 79.19 70 GLY A C 1
ATOM 549 O O . GLY A 1 70 ? 12.561 10.186 -13.379 1.00 79.19 70 GLY A O 1
ATOM 550 N N . LYS A 1 71 ? 12.965 12.121 -12.314 1.00 80.69 71 LYS A N 1
ATOM 551 C CA . LYS A 1 71 ? 11.608 12.685 -12.425 1.00 80.69 71 LYS A CA 1
ATOM 552 C C . LYS A 1 71 ? 11.050 12.757 -13.857 1.00 80.69 71 LYS A C 1
ATOM 554 O O . LYS A 1 71 ? 9.842 12.733 -14.028 1.00 80.69 71 LYS A O 1
ATOM 559 N N . ASP A 1 72 ? 11.920 12.852 -14.863 1.00 81.56 72 ASP A N 1
ATOM 560 C CA . ASP A 1 72 ? 11.531 13.005 -16.271 1.00 81.56 72 ASP A CA 1
ATOM 561 C C . ASP A 1 72 ? 11.365 11.643 -16.976 1.00 81.56 72 ASP A C 1
ATOM 563 O O . ASP A 1 72 ? 11.018 11.570 -18.156 1.00 81.56 72 ASP A O 1
ATOM 567 N N . CYS A 1 73 ? 11.622 10.546 -16.257 1.00 84.94 73 CYS A N 1
ATOM 568 C CA . CYS A 1 73 ? 11.478 9.197 -16.771 1.00 84.94 73 CYS A CA 1
ATOM 569 C C . CYS A 1 73 ? 9.997 8.839 -16.942 1.00 84.94 73 CYS A C 1
ATOM 571 O O . CYS A 1 73 ? 9.214 8.940 -16.005 1.00 84.94 7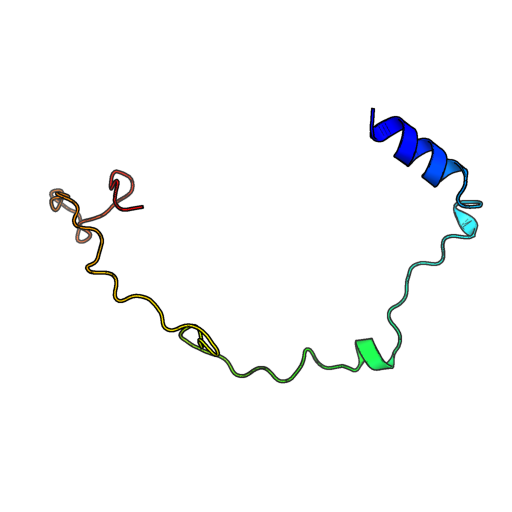3 CYS A O 1
ATOM 573 N N . GLN A 1 74 ? 9.638 8.372 -18.138 1.00 80.88 74 GLN A N 1
ATOM 574 C CA . GLN A 1 74 ? 8.296 7.867 -18.448 1.00 80.88 74 GLN A CA 1
ATOM 575 C C . GLN A 1 74 ? 8.153 6.363 -18.146 1.00 80.88 74 GLN A C 1
ATOM 577 O O . GLN A 1 74 ? 7.150 5.764 -18.514 1.00 80.88 74 GLN A O 1
ATOM 582 N N . CYS A 1 75 ? 9.163 5.730 -17.527 1.00 79.94 75 CYS A N 1
ATOM 583 C CA . CYS A 1 75 ? 9.031 4.373 -17.002 1.00 79.94 75 CYS A CA 1
ATOM 584 C C . CYS A 1 75 ? 8.119 4.428 -15.761 1.00 79.94 75 CYS A C 1
ATOM 586 O O . CYS A 1 75 ? 8.600 4.668 -14.651 1.00 79.94 75 CYS A O 1
ATOM 588 N N . GLY A 1 76 ? 6.814 4.250 -15.968 1.00 62.09 76 GLY A N 1
ATOM 589 C CA . GLY A 1 76 ? 5.776 4.278 -14.936 1.00 62.09 76 GLY A CA 1
ATOM 590 C C . GLY A 1 76 ? 4.446 3.775 -15.466 1.00 62.09 76 GLY A C 1
ATOM 591 O O . GLY A 1 76 ? 4.054 4.229 -16.562 1.00 62.09 76 GLY A O 1
#

Radius of gyration: 26.23 Å; Cα contacts (8 Å, |Δi|>4): 19; chains: 1; bounding box: 60×33×49 Å

Foldseek 3Di:
DVVVVVVVVVVVPDDPVPPDDDDDPPVVVPCDVPDDDDDPDDDDDPDDPDPDPADDDPFDDDVPDPDRDDPPTPRD

Organism: Aegilops tauschii subsp. strangulata (NCBI:txid200361)

Sequence (76 aa):
GPERVFDELTKALKDPADFVDFDLPSALKEWKLGYYIPIKRNVYLTKKRVEDDGIFCSCSLSSGSSVTCGKDCQCG

Mean predicted aligned error: 16.99 Å

Secondary structure (DSSP, 8-state):
-HHHHHHHHHHHS--GGG----PPPHHHHSS-S------SS---SS-PPP--------PPPPTT-S-SS-TT----

pLDDT: mean 75.52, std 8.15, range [56.06, 91.88]